Protein AF-A0A1G5EHJ3-F1 (afdb_monomer_lite)

Secondary structure (DSSP, 8-state):
------S-PPP--------------PPPPPPTT--SS-GGGG--TTS-HHHHHHHHHHHHHHHHTS-HHHHHHHHHHHH------GGGG--

Sequence (91 aa):
MCFLAGCAGKPVIQTQVVEKPVAVLCHVETPAECKSAYAIDRVSVKDDVLTINRALRTEIEERSACEIKLLAAVKGCNSLPLKVEPSDVLR

pLDDT: mean 74.71, std 13.73, range [40.16, 95.12]

Structure (mmCIF, N/CA/C/O backbone):
data_AF-A0A1G5EHJ3-F1
#
_entry.id   AF-A0A1G5EHJ3-F1
#
loop_
_atom_site.group_PDB
_atom_site.id
_atom_site.type_symbol
_atom_site.label_atom_id
_atom_site.label_alt_id
_atom_site.label_comp_id
_atom_site.label_asym_id
_atom_site.label_entity_id
_atom_site.label_seq_id
_atom_site.pdbx_PDB_ins_code
_atom_site.Cartn_x
_atom_site.Cartn_y
_atom_site.Cartn_z
_atom_site.occupancy
_atom_site.B_iso_or_equiv
_atom_site.auth_seq_id
_atom_site.auth_comp_id
_atom_site.auth_asym_id
_atom_site.auth_atom_id
_atom_site.pdbx_PDB_model_num
ATOM 1 N N . MET A 1 1 ? -42.008 -7.141 70.747 1.00 40.16 1 MET A N 1
ATOM 2 C CA . MET A 1 1 ? -42.247 -8.017 69.579 1.00 40.16 1 MET A CA 1
ATOM 3 C C . MET A 1 1 ? -41.463 -7.450 68.395 1.00 40.16 1 MET A C 1
ATOM 5 O O . MET A 1 1 ? -41.954 -6.557 67.720 1.00 40.16 1 MET A O 1
ATOM 9 N N . CYS A 1 2 ? -40.213 -7.879 68.197 1.00 48.50 2 CYS A N 1
ATOM 10 C CA . CYS A 1 2 ? -39.436 -7.509 67.010 1.00 48.50 2 CYS A CA 1
ATOM 11 C C . CYS A 1 2 ? -39.881 -8.401 65.851 1.00 48.50 2 CYS A C 1
ATOM 13 O O . CYS A 1 2 ? -39.638 -9.606 65.873 1.00 48.50 2 CYS A O 1
ATOM 15 N N . PHE A 1 3 ? -40.555 -7.821 64.861 1.00 51.38 3 PHE A N 1
ATOM 16 C CA . PHE A 1 3 ? -40.825 -8.503 63.602 1.00 51.38 3 PHE A CA 1
ATOM 17 C C . PHE A 1 3 ? -39.502 -8.665 62.843 1.00 51.38 3 PHE A C 1
ATOM 19 O O . PHE A 1 3 ? -38.949 -7.699 62.324 1.00 51.38 3 PHE A O 1
ATOM 26 N N . LEU A 1 4 ? -38.995 -9.898 62.800 1.00 56.62 4 LEU A N 1
ATOM 27 C CA . LEU A 1 4 ? -37.887 -10.353 61.954 1.00 56.62 4 LEU A CA 1
ATOM 28 C C . LEU A 1 4 ? -38.315 -10.348 60.473 1.00 56.62 4 LEU A C 1
ATOM 30 O O . LEU A 1 4 ? -38.410 -11.387 59.828 1.00 56.62 4 LEU A O 1
ATOM 34 N N . ALA A 1 5 ? -38.603 -9.173 59.919 1.00 60.31 5 ALA A N 1
ATOM 35 C CA . ALA A 1 5 ? -38.802 -8.977 58.486 1.00 60.31 5 ALA A CA 1
ATOM 36 C C . ALA A 1 5 ? -37.445 -8.672 57.835 1.00 60.31 5 ALA A C 1
ATOM 38 O O . ALA A 1 5 ? -37.192 -7.555 57.399 1.00 60.31 5 ALA A O 1
ATOM 39 N N . GLY A 1 6 ? -36.525 -9.639 57.849 1.00 58.41 6 GLY A N 1
ATOM 40 C CA . GLY A 1 6 ? -35.139 -9.356 57.472 1.00 58.41 6 GLY A CA 1
ATOM 41 C C . GLY A 1 6 ? -34.335 -10.523 56.923 1.00 58.41 6 GLY A C 1
ATOM 42 O O . GLY A 1 6 ? -33.154 -10.560 57.213 1.00 58.41 6 GLY A O 1
ATOM 43 N N . CYS A 1 7 ? -34.928 -11.461 56.168 1.00 61.53 7 CYS A N 1
ATOM 44 C CA . CYS A 1 7 ? -34.157 -12.503 55.452 1.00 61.53 7 CYS A CA 1
ATOM 45 C C . CYS A 1 7 ? -34.830 -13.084 54.182 1.00 61.53 7 CYS A C 1
ATOM 47 O O . CYS A 1 7 ? -34.308 -14.033 53.608 1.00 61.53 7 CYS A O 1
ATOM 49 N N . ALA A 1 8 ? -35.972 -12.554 53.722 1.00 63.03 8 ALA A N 1
ATOM 50 C CA . ALA A 1 8 ? -36.699 -13.080 52.550 1.00 63.03 8 ALA A CA 1
ATOM 51 C C . ALA A 1 8 ? -37.115 -11.986 51.545 1.00 63.03 8 ALA A C 1
ATOM 53 O O . ALA A 1 8 ? -38.090 -12.131 50.807 1.00 63.03 8 ALA A O 1
ATOM 54 N N . GLY A 1 9 ? -36.404 -10.855 51.538 1.00 64.00 9 GLY A N 1
ATOM 55 C CA . GLY A 1 9 ? -36.637 -9.794 50.561 1.00 64.00 9 GLY A CA 1
ATOM 56 C C . GLY A 1 9 ? -36.200 -10.254 49.173 1.00 64.00 9 GLY A C 1
ATOM 57 O O . GLY A 1 9 ? -35.041 -10.620 48.990 1.00 64.00 9 GLY A O 1
ATOM 58 N N . LYS A 1 10 ? -37.118 -10.241 48.197 1.00 69.12 10 LYS A N 1
ATOM 59 C CA . LYS A 1 10 ? -36.770 -10.459 46.785 1.00 69.12 10 LYS A CA 1
ATOM 60 C C . LYS A 1 10 ? -35.676 -9.452 46.406 1.00 69.12 10 LYS A C 1
ATOM 62 O O . LYS A 1 10 ? -35.896 -8.257 46.617 1.00 69.12 10 LYS A O 1
ATOM 67 N N . PRO A 1 11 ? -34.520 -9.892 45.881 1.0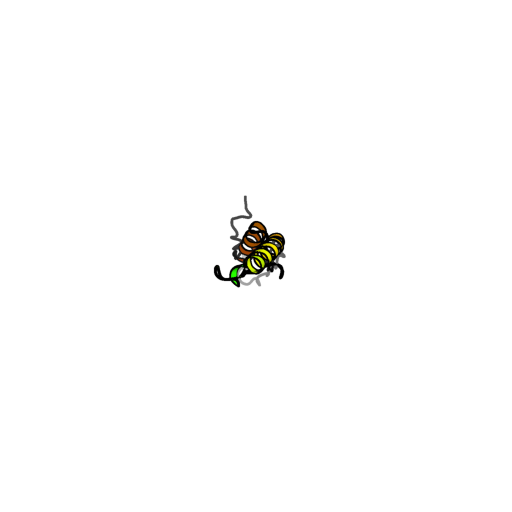0 69.56 11 PRO A N 1
ATOM 68 C CA . PRO A 1 11 ? -33.469 -8.965 45.502 1.00 69.56 11 PRO A CA 1
ATOM 69 C C . PRO A 1 11 ? -34.011 -8.025 44.425 1.00 69.56 11 PRO A C 1
ATOM 71 O O . PRO A 1 11 ? -34.545 -8.464 43.406 1.00 69.56 11 PRO A O 1
ATOM 74 N N . VAL A 1 12 ? -33.906 -6.722 44.673 1.00 73.75 12 VAL A N 1
ATOM 75 C CA . VAL A 1 12 ? -34.237 -5.705 43.677 1.00 73.75 12 VAL A CA 1
ATOM 76 C C . VAL A 1 12 ? -33.054 -5.640 42.720 1.00 73.75 12 VAL A C 1
ATOM 78 O O . VAL A 1 12 ? -32.010 -5.082 43.050 1.00 73.75 12 VAL A O 1
ATOM 81 N N . ILE A 1 13 ? -33.194 -6.259 41.549 1.00 72.75 13 ILE A N 1
ATOM 82 C CA . ILE A 1 13 ? -32.192 -6.175 40.486 1.00 72.75 13 ILE A CA 1
ATOM 83 C C . ILE A 1 13 ? -32.275 -4.758 39.909 1.00 72.75 13 ILE A C 1
ATOM 85 O O . ILE A 1 13 ? -33.188 -4.443 39.150 1.00 72.75 13 ILE A O 1
ATOM 89 N N . GLN A 1 14 ? -31.349 -3.887 40.309 1.00 78.75 14 GLN A N 1
ATOM 90 C CA . GLN A 1 14 ? -31.186 -2.570 39.700 1.00 78.75 14 GLN A CA 1
ATOM 91 C C . GLN A 1 14 ? -30.227 -2.685 38.519 1.00 78.75 14 GLN A C 1
ATOM 93 O O . GLN A 1 14 ? -29.022 -2.849 38.694 1.00 78.75 14 GLN A O 1
ATOM 98 N N . THR A 1 15 ? -30.758 -2.590 37.305 1.00 80.38 15 THR A N 1
ATOM 99 C CA . THR A 1 15 ? -29.944 -2.406 36.103 1.00 80.38 15 THR A CA 1
ATOM 100 C C . THR A 1 15 ? -29.614 -0.926 35.966 1.00 80.38 15 THR A C 1
ATOM 102 O O . THR A 1 15 ? -30.506 -0.114 35.720 1.00 80.38 15 THR A O 1
ATOM 105 N N . GLN A 1 16 ? -28.345 -0.568 36.139 1.00 81.50 16 GLN A N 1
ATOM 106 C CA . GLN A 1 16 ? -27.855 0.777 35.851 1.00 81.50 16 GLN A CA 1
ATOM 107 C C . GLN A 1 16 ? -27.263 0.792 34.444 1.00 81.50 16 GLN A C 1
ATOM 109 O O . GLN A 1 16 ? -26.479 -0.088 34.086 1.00 81.50 16 GLN A O 1
ATOM 114 N N . VAL A 1 17 ? -27.651 1.778 33.638 1.00 81.25 17 VAL A N 1
ATOM 115 C CA . VAL A 1 17 ? -27.020 2.013 32.339 1.00 81.25 17 VAL A CA 1
ATOM 116 C C . VAL A 1 17 ? -25.712 2.749 32.605 1.00 81.25 17 VAL A C 1
ATOM 118 O O . VAL A 1 17 ? -25.725 3.869 33.109 1.00 81.25 17 VAL A O 1
ATOM 121 N N . VAL A 1 18 ? -24.587 2.098 32.310 1.00 84.62 18 VAL A N 1
ATOM 122 C CA . VAL A 1 18 ? -23.251 2.693 32.415 1.00 84.62 18 VAL A CA 1
ATOM 123 C C . VAL A 1 18 ? -22.741 2.944 31.004 1.00 84.62 18 VAL A C 1
ATOM 125 O O . VAL A 1 18 ? -22.527 1.998 30.245 1.00 84.62 18 VAL A O 1
ATOM 128 N N . GLU A 1 19 ? -22.535 4.210 30.651 1.00 80.06 19 GLU A N 1
ATOM 129 C CA . GLU A 1 19 ? -21.873 4.572 29.400 1.00 80.06 19 GLU A CA 1
ATOM 130 C C . GLU A 1 19 ? -20.382 4.253 29.522 1.00 80.06 19 GLU A C 1
ATOM 132 O O . GLU A 1 19 ? -19.619 4.956 30.183 1.00 80.06 19 GLU A O 1
ATOM 137 N N . LYS A 1 20 ? -19.970 3.137 28.916 1.00 81.19 20 LYS A N 1
ATOM 138 C CA . LYS A 1 20 ? -18.567 2.737 28.832 1.00 81.19 20 LYS A CA 1
ATOM 139 C C . LYS A 1 20 ? -18.073 2.972 27.405 1.00 81.19 20 LYS A C 1
ATOM 141 O O . LYS A 1 20 ? -18.643 2.379 26.487 1.00 81.19 20 LYS A O 1
ATOM 146 N N . PRO A 1 21 ? -17.015 3.773 27.190 1.00 73.31 21 PRO A N 1
ATOM 147 C CA . PRO A 1 21 ? -16.411 3.883 25.872 1.00 73.31 21 PRO A CA 1
ATOM 148 C C . PRO A 1 21 ? -15.848 2.515 25.471 1.00 73.31 21 PRO A C 1
ATOM 150 O O . PRO A 1 21 ? -15.014 1.935 26.170 1.00 73.31 21 PRO A O 1
ATOM 153 N N . VAL A 1 22 ? -16.338 1.981 24.354 1.00 73.81 22 VAL A N 1
ATOM 154 C CA . VAL A 1 22 ? -15.842 0.741 23.752 1.00 73.81 22 VAL A CA 1
ATOM 155 C C . VAL A 1 22 ? -14.989 1.126 22.554 1.00 73.81 22 VAL A C 1
ATOM 157 O O . VAL A 1 22 ? -15.473 1.782 21.634 1.00 73.81 22 VAL A O 1
ATOM 160 N N . ALA A 1 23 ? -13.717 0.729 22.566 1.00 66.50 23 ALA A N 1
ATOM 161 C CA . ALA A 1 23 ? -12.845 0.924 21.419 1.00 66.50 23 ALA A CA 1
ATOM 162 C C . ALA A 1 23 ? -13.357 0.071 20.248 1.00 66.50 23 ALA A C 1
ATOM 164 O O . ALA A 1 23 ? -13.359 -1.158 20.319 1.00 66.50 23 ALA A O 1
ATOM 165 N N . VAL A 1 24 ? -13.799 0.727 19.177 1.00 63.44 24 VAL A N 1
ATOM 166 C CA . VAL A 1 24 ? -14.132 0.063 17.915 1.00 63.44 24 VAL A CA 1
ATOM 167 C C . VAL A 1 24 ? -12.846 -0.023 17.104 1.00 63.44 24 VAL A C 1
ATOM 169 O O . VAL A 1 24 ? -12.307 0.995 16.673 1.00 63.44 24 VAL A O 1
ATOM 172 N N . LEU A 1 25 ? -12.320 -1.236 16.939 1.00 67.38 25 LEU A N 1
ATOM 173 C CA . LEU A 1 25 ? -11.148 -1.472 16.102 1.00 67.38 25 LEU A CA 1
ATOM 174 C C . LEU A 1 25 ? -11.568 -1.367 14.633 1.00 67.38 25 LEU A C 1
ATOM 176 O O . LEU A 1 25 ? -12.210 -2.269 14.097 1.00 67.38 25 LEU A O 1
ATOM 180 N N . CYS A 1 26 ? -11.214 -0.261 13.984 1.00 65.69 26 CYS A N 1
ATOM 181 C CA . CYS A 1 26 ? -11.316 -0.143 12.536 1.00 65.69 26 CYS A CA 1
ATOM 182 C C . CYS A 1 26 ? -10.133 -0.882 11.901 1.00 65.69 26 CYS A C 1
ATOM 184 O O . CYS A 1 26 ? -8.981 -0.563 12.194 1.00 65.69 26 CYS A O 1
ATOM 186 N N . HIS A 1 27 ? -10.409 -1.857 11.032 1.00 78.50 27 HIS A N 1
ATOM 187 C CA . HIS A 1 27 ? -9.368 -2.440 10.192 1.00 78.50 27 HIS A CA 1
ATOM 188 C C . HIS A 1 27 ? -8.980 -1.420 9.124 1.00 78.50 27 HIS A C 1
ATOM 190 O O . HIS A 1 27 ? -9.836 -0.960 8.367 1.00 78.50 27 HIS A O 1
ATOM 196 N N . VAL A 1 28 ? -7.707 -1.036 9.091 1.00 80.62 28 VAL A N 1
ATOM 197 C CA . VAL A 1 28 ? -7.195 -0.115 8.074 1.00 80.62 28 VAL A CA 1
ATOM 198 C C . VAL A 1 28 ? -6.518 -0.946 6.996 1.00 80.62 28 VAL A C 1
ATOM 200 O O . VAL A 1 28 ? -5.529 -1.623 7.268 1.00 80.62 28 VAL A O 1
ATOM 203 N N . GLU A 1 29 ? -7.041 -0.907 5.777 1.00 82.62 29 GLU A N 1
ATOM 204 C CA . GLU A 1 29 ? -6.428 -1.593 4.641 1.00 82.62 29 GLU A CA 1
ATOM 205 C C . GLU A 1 29 ? -5.347 -0.716 4.006 1.00 82.62 29 GLU A C 1
ATOM 207 O O . GLU A 1 29 ? -5.466 0.510 3.934 1.00 82.62 29 GLU A O 1
ATOM 212 N N . THR A 1 30 ? -4.263 -1.342 3.550 1.00 79.94 30 THR A N 1
ATOM 213 C CA . THR A 1 30 ? -3.274 -0.648 2.723 1.00 79.94 30 THR A CA 1
ATOM 214 C C . THR A 1 30 ? -3.870 -0.364 1.343 1.00 79.94 30 THR A C 1
ATOM 216 O O . THR A 1 30 ? -4.487 -1.272 0.779 1.00 79.94 30 THR A O 1
ATOM 219 N N . PRO A 1 31 ? -3.652 0.832 0.766 1.00 76.50 31 PRO A N 1
ATOM 220 C CA . PRO A 1 31 ? -4.102 1.143 -0.590 1.00 76.50 31 PRO A CA 1
ATOM 221 C C . PRO A 1 31 ? -3.572 0.113 -1.600 1.00 76.50 31 PRO A C 1
ATOM 223 O O . PRO A 1 31 ? -2.453 -0.379 -1.446 1.00 76.50 31 PRO A O 1
ATOM 226 N N . ALA A 1 32 ? -4.346 -0.220 -2.636 1.00 77.00 32 ALA A N 1
ATOM 227 C CA . ALA A 1 32 ? -3.957 -1.227 -3.635 1.00 77.00 32 ALA A CA 1
ATOM 228 C C . ALA A 1 32 ? -2.706 -0.820 -4.438 1.00 77.00 32 ALA A C 1
ATOM 230 O O . ALA A 1 32 ? -2.014 -1.658 -5.020 1.00 77.00 32 ALA A O 1
ATOM 231 N N . GLU A 1 33 ? -2.407 0.473 -4.454 1.00 73.50 33 GLU A N 1
ATOM 232 C CA . GLU A 1 33 ? -1.229 1.077 -5.057 1.00 73.50 33 GLU A CA 1
ATOM 233 C C . GLU A 1 33 ? 0.060 0.704 -4.305 1.00 73.50 33 GLU A C 1
ATOM 235 O O . GLU A 1 33 ? 1.139 0.694 -4.900 1.00 73.50 33 GLU A O 1
ATOM 240 N N . CYS A 1 34 ? -0.039 0.331 -3.023 1.00 77.38 34 CYS A N 1
ATOM 241 C CA . CYS A 1 34 ? 1.075 -0.179 -2.231 1.00 77.38 34 CYS A CA 1
ATOM 242 C C . CYS A 1 34 ? 1.415 -1.623 -2.616 1.00 77.38 34 CYS A C 1
ATOM 244 O O . CYS A 1 34 ? 0.831 -2.584 -2.112 1.00 77.38 34 CYS A O 1
ATOM 246 N N . LYS A 1 35 ? 2.411 -1.786 -3.489 1.00 74.31 35 LYS A N 1
ATOM 247 C CA . LYS A 1 35 ? 2.898 -3.103 -3.919 1.00 74.31 35 LYS A CA 1
ATOM 248 C C . LYS A 1 35 ? 3.992 -3.634 -2.991 1.00 74.31 35 LYS A C 1
ATOM 250 O O . LYS A 1 35 ? 4.841 -2.892 -2.507 1.00 74.31 35 LYS A O 1
ATOM 255 N N . SER A 1 36 ? 3.995 -4.950 -2.780 1.00 68.62 36 SER A N 1
ATOM 256 C CA . SER A 1 36 ? 5.043 -5.668 -2.037 1.00 68.62 36 SER A CA 1
ATOM 257 C C . SER A 1 36 ? 6.264 -6.032 -2.890 1.00 68.62 36 SER A C 1
ATOM 259 O O . SER A 1 36 ? 7.315 -6.339 -2.335 1.00 68.62 36 SER A O 1
ATOM 261 N N . ALA A 1 37 ? 6.119 -5.994 -4.216 1.00 77.06 37 ALA A N 1
ATOM 262 C CA . ALA A 1 37 ? 7.182 -6.191 -5.194 1.00 77.06 37 ALA A CA 1
ATOM 263 C C . ALA A 1 37 ? 7.083 -5.104 -6.270 1.00 77.06 37 ALA A C 1
ATOM 265 O O . ALA A 1 37 ? 5.991 -4.843 -6.790 1.00 77.06 37 ALA A O 1
ATOM 266 N N . TYR A 1 38 ? 8.216 -4.496 -6.600 1.00 81.56 38 TYR A N 1
ATOM 267 C CA . TYR A 1 38 ? 8.327 -3.378 -7.532 1.00 81.56 38 TYR A CA 1
ATOM 268 C C . TYR A 1 38 ? 8.749 -3.844 -8.923 1.00 81.56 38 TYR A C 1
ATOM 270 O O . TYR A 1 38 ? 9.243 -4.959 -9.113 1.00 81.56 38 TYR A O 1
ATOM 278 N N . ALA A 1 39 ? 8.580 -2.978 -9.922 1.00 84.31 39 ALA A N 1
ATOM 279 C CA . ALA A 1 39 ? 9.009 -3.265 -11.293 1.00 84.31 39 ALA A CA 1
ATOM 280 C C . ALA A 1 39 ? 10.494 -3.682 -11.398 1.00 84.31 39 ALA A C 1
ATOM 282 O O . ALA A 1 39 ? 10.825 -4.539 -12.219 1.00 84.31 39 ALA A O 1
ATOM 283 N N . ILE A 1 40 ? 11.369 -3.132 -10.546 1.00 88.56 40 ILE A N 1
ATOM 284 C CA . ILE A 1 40 ? 12.804 -3.457 -10.510 1.00 88.56 40 ILE A CA 1
ATOM 285 C C . ILE A 1 40 ? 13.090 -4.898 -10.061 1.00 88.56 40 ILE A C 1
ATOM 287 O O . ILE A 1 40 ? 14.066 -5.493 -10.504 1.00 88.56 40 ILE A O 1
ATOM 291 N N . ASP A 1 41 ? 12.216 -5.503 -9.252 1.00 87.88 41 ASP A N 1
ATOM 292 C CA . ASP A 1 41 ? 12.415 -6.865 -8.731 1.00 87.88 41 ASP A CA 1
ATOM 293 C C . ASP A 1 41 ? 12.261 -7.932 -9.828 1.00 87.88 41 ASP A C 1
ATOM 295 O O . ASP A 1 41 ? 12.570 -9.107 -9.628 1.00 87.88 41 ASP A O 1
ATOM 299 N N . ARG A 1 42 ? 11.753 -7.530 -11.000 1.00 87.38 42 ARG A N 1
ATOM 300 C CA . ARG A 1 42 ? 11.495 -8.400 -12.153 1.00 87.38 42 ARG A CA 1
ATOM 301 C C . ARG A 1 42 ? 12.569 -8.316 -13.235 1.00 87.38 42 ARG A C 1
ATOM 303 O O . ARG A 1 42 ? 12.476 -9.067 -14.203 1.00 87.38 42 ARG A O 1
ATOM 310 N N . VAL A 1 43 ? 13.545 -7.420 -13.099 1.00 92.31 43 VAL A N 1
ATOM 311 C CA . VAL A 1 43 ? 14.649 -7.253 -14.056 1.00 92.31 43 VAL A CA 1
ATOM 312 C C . VAL A 1 43 ? 15.952 -7.808 -13.493 1.00 92.31 43 VAL A C 1
ATOM 314 O O . VAL A 1 43 ? 16.246 -7.731 -12.302 1.00 92.31 43 VAL A O 1
ATOM 317 N N . SER A 1 44 ? 16.748 -8.390 -14.379 1.00 91.25 44 SER A N 1
ATOM 318 C CA . SER A 1 44 ? 18.088 -8.882 -14.101 1.00 91.25 44 SER A CA 1
ATOM 319 C C . SER A 1 44 ? 19.130 -7.806 -14.383 1.00 91.25 44 SER A C 1
ATOM 321 O O . SER A 1 44 ? 18.984 -6.984 -15.280 1.00 91.25 44 SER A O 1
ATOM 323 N N . VAL A 1 45 ? 20.275 -7.897 -13.705 1.00 89.56 45 VAL A N 1
ATOM 324 C CA . VAL A 1 45 ? 21.467 -7.086 -14.017 1.00 89.56 45 VAL A CA 1
ATOM 325 C C . VAL A 1 45 ? 21.973 -7.334 -15.449 1.00 89.56 45 VAL A C 1
ATOM 327 O O . VAL A 1 45 ? 22.712 -6.523 -15.997 1.00 89.56 45 VAL A O 1
ATOM 330 N N . LYS A 1 46 ? 21.588 -8.460 -16.060 1.00 94.56 46 LYS A N 1
ATOM 331 C CA . LYS A 1 46 ? 21.935 -8.811 -17.444 1.00 94.56 46 LYS A CA 1
ATOM 332 C C . LYS A 1 46 ? 21.002 -8.195 -18.491 1.00 94.56 46 LYS A C 1
ATOM 334 O O . LYS A 1 46 ? 21.291 -8.334 -19.678 1.00 94.56 46 LYS A O 1
ATOM 339 N N . ASP A 1 47 ? 19.896 -7.584 -18.076 1.00 91.94 47 ASP A N 1
ATOM 340 C CA . ASP A 1 47 ? 18.931 -7.003 -19.005 1.00 91.94 47 ASP A CA 1
ATOM 341 C C . ASP A 1 47 ? 19.474 -5.723 -19.647 1.00 91.94 47 ASP A C 1
ATOM 343 O O . ASP A 1 47 ? 20.399 -5.080 -19.146 1.00 91.94 47 ASP A O 1
ATOM 347 N N . ASP A 1 48 ? 18.882 -5.345 -20.780 1.00 93.81 48 ASP A N 1
ATOM 348 C CA . ASP A 1 48 ? 19.259 -4.122 -21.480 1.00 93.81 48 ASP A CA 1
ATOM 349 C C . ASP A 1 48 ? 19.069 -2.874 -20.599 1.00 93.81 48 ASP A C 1
ATOM 351 O O . ASP A 1 48 ? 18.093 -2.740 -19.850 1.00 93.81 48 ASP A O 1
ATOM 355 N N . VAL A 1 49 ? 19.980 -1.912 -20.747 1.00 93.44 49 VAL A N 1
ATOM 356 C CA . VAL A 1 49 ? 20.035 -0.693 -19.932 1.00 93.44 49 VAL A CA 1
ATOM 357 C C . VAL A 1 49 ? 18.752 0.134 -20.061 1.00 93.44 49 VAL A C 1
ATOM 359 O O . VAL A 1 49 ? 18.330 0.766 -19.088 1.00 93.44 49 VAL A O 1
ATOM 362 N N . LEU A 1 50 ? 18.079 0.133 -21.218 1.00 95.12 50 LEU A N 1
ATOM 363 C CA . LEU A 1 50 ? 16.796 0.832 -21.367 1.00 95.12 50 LEU A CA 1
ATOM 364 C C . LEU A 1 50 ? 15.682 0.138 -20.583 1.00 95.12 50 LEU A C 1
ATOM 366 O O . LEU A 1 50 ? 14.808 0.813 -20.038 1.00 95.12 50 LEU A O 1
ATOM 370 N N . THR A 1 51 ? 15.718 -1.190 -20.499 1.00 93.06 51 THR A N 1
ATOM 371 C CA . THR A 1 51 ? 14.743 -1.989 -19.744 1.00 93.06 51 THR A CA 1
ATOM 372 C C . THR A 1 51 ? 14.887 -1.732 -18.247 1.00 93.06 51 THR A C 1
ATOM 374 O O . THR A 1 51 ? 13.896 -1.425 -17.582 1.00 93.06 51 THR A O 1
ATOM 377 N N . ILE A 1 52 ? 16.123 -1.725 -17.742 1.00 92.69 52 ILE A N 1
ATOM 378 C CA . ILE A 1 52 ? 16.427 -1.397 -16.341 1.00 92.69 52 ILE A CA 1
ATOM 379 C C . ILE A 1 52 ? 15.985 0.037 -16.010 1.00 92.69 52 ILE A C 1
ATOM 381 O O . ILE A 1 52 ? 15.293 0.262 -15.019 1.00 92.69 52 ILE A O 1
ATOM 385 N N . ASN A 1 53 ? 16.302 1.017 -16.865 1.00 94.12 53 ASN A N 1
ATOM 386 C CA . ASN A 1 53 ? 15.906 2.413 -16.636 1.00 94.12 53 ASN A CA 1
ATOM 387 C C . ASN A 1 53 ? 14.385 2.621 -16.625 1.00 94.12 53 ASN A C 1
ATOM 389 O O . ASN A 1 53 ? 13.879 3.447 -15.865 1.00 94.12 53 ASN A O 1
ATOM 393 N N . ARG A 1 54 ? 13.642 1.890 -17.462 1.00 93.00 54 ARG A N 1
ATOM 394 C CA . ARG A 1 54 ? 12.173 1.930 -17.447 1.00 93.00 54 ARG A CA 1
ATOM 395 C C . ARG A 1 54 ? 11.623 1.352 -16.147 1.00 93.00 54 ARG A C 1
ATOM 397 O O . ARG A 1 54 ? 10.779 1.996 -15.535 1.00 93.00 54 ARG A O 1
ATOM 404 N N . ALA A 1 55 ? 12.147 0.210 -15.701 1.00 92.12 55 ALA A N 1
ATOM 405 C CA . ALA A 1 55 ? 11.744 -0.412 -14.442 1.00 92.12 55 ALA A CA 1
ATOM 406 C C . ALA A 1 55 ? 11.997 0.507 -13.233 1.00 92.12 55 ALA A C 1
ATOM 408 O O . ALA A 1 55 ? 11.106 0.676 -12.406 1.00 92.12 55 ALA A O 1
ATOM 409 N N . LEU A 1 56 ? 13.157 1.174 -13.178 1.00 91.19 56 LEU A N 1
ATOM 410 C CA . LEU A 1 56 ? 13.484 2.141 -12.120 1.00 91.19 56 LEU A CA 1
ATOM 411 C C . LEU A 1 56 ? 12.521 3.336 -12.086 1.00 91.19 56 LEU A C 1
ATOM 413 O O . LEU A 1 56 ? 12.111 3.777 -11.017 1.00 91.19 56 LEU A O 1
ATOM 417 N N . ARG A 1 57 ? 12.133 3.875 -13.249 1.00 90.62 57 ARG A N 1
ATOM 418 C CA . ARG A 1 57 ? 11.160 4.980 -13.310 1.00 90.62 57 ARG A CA 1
ATOM 419 C C . ARG A 1 57 ? 9.791 4.556 -12.795 1.00 90.62 57 ARG A C 1
ATOM 421 O O . ARG A 1 57 ? 9.189 5.284 -12.014 1.00 90.62 57 ARG A O 1
ATOM 428 N N . THR A 1 58 ? 9.333 3.374 -13.198 1.00 89.00 58 THR A N 1
ATOM 429 C CA . THR A 1 58 ? 8.074 2.808 -12.706 1.00 89.00 58 THR A CA 1
ATOM 430 C C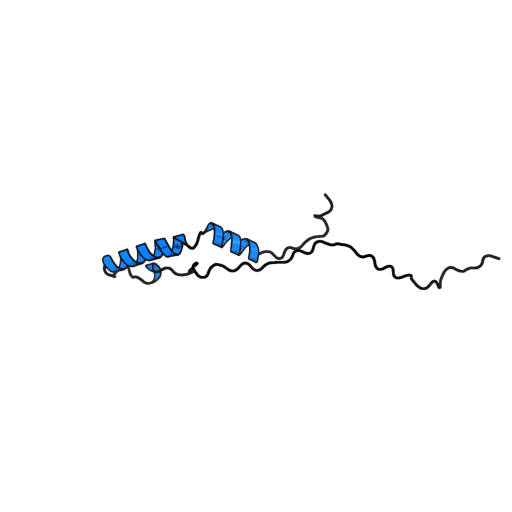 . THR A 1 58 ? 8.126 2.563 -11.201 1.00 89.00 58 THR A C 1
ATOM 432 O O . THR A 1 58 ? 7.172 2.886 -10.506 1.00 89.00 58 THR A O 1
ATOM 435 N N . GLU A 1 59 ? 9.248 2.079 -10.669 1.00 86.56 59 GLU A N 1
ATOM 436 C CA . GLU A 1 59 ? 9.422 1.900 -9.226 1.00 86.56 59 GLU A CA 1
ATOM 437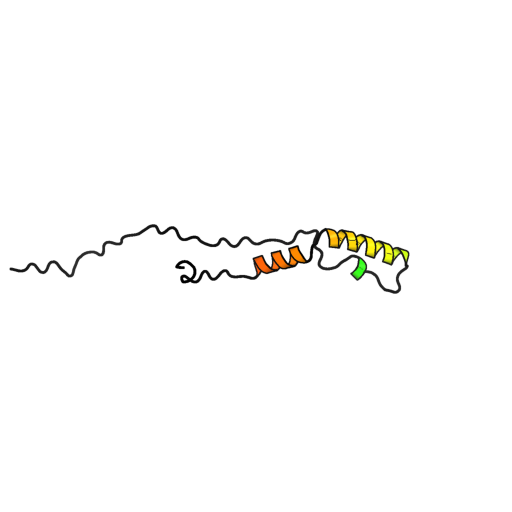 C C . GLU A 1 59 ? 9.308 3.222 -8.452 1.00 86.56 59 GLU A C 1
ATOM 439 O O . GLU A 1 59 ? 8.697 3.249 -7.386 1.00 86.56 59 GLU A O 1
ATOM 444 N N . ILE A 1 60 ? 9.870 4.323 -8.963 1.00 85.44 60 ILE A N 1
ATOM 445 C CA . ILE A 1 60 ? 9.755 5.639 -8.314 1.00 85.44 60 ILE A CA 1
ATOM 446 C C . ILE A 1 60 ? 8.283 6.054 -8.199 1.00 85.44 60 ILE A C 1
ATOM 448 O O . ILE A 1 60 ? 7.863 6.504 -7.133 1.00 85.44 60 ILE A O 1
ATOM 452 N N . GLU A 1 61 ? 7.493 5.867 -9.258 1.00 82.56 61 GLU A N 1
ATOM 453 C CA . GLU A 1 61 ? 6.054 6.158 -9.236 1.00 82.56 61 GLU A CA 1
ATOM 454 C C . GLU A 1 61 ? 5.305 5.233 -8.263 1.00 82.56 61 GLU A C 1
ATOM 456 O O . GLU A 1 61 ? 4.549 5.712 -7.417 1.00 82.56 61 GLU A O 1
ATOM 461 N N . GLU A 1 62 ? 5.578 3.927 -8.300 1.00 79.88 62 GLU A N 1
ATOM 462 C CA . GLU A 1 62 ? 4.973 2.935 -7.399 1.00 79.88 62 GLU A CA 1
ATOM 463 C C . GLU A 1 62 ? 5.289 3.219 -5.920 1.00 79.88 62 GLU A C 1
ATOM 465 O O . GLU A 1 62 ? 4.417 3.105 -5.059 1.00 79.88 62 GLU A O 1
ATOM 470 N N . ARG A 1 63 ? 6.520 3.638 -5.607 1.00 79.88 63 ARG A N 1
ATOM 471 C CA . ARG A 1 63 ? 6.937 4.010 -4.246 1.00 79.88 63 ARG A CA 1
ATOM 472 C C . ARG A 1 63 ? 6.392 5.358 -3.808 1.00 79.88 63 ARG A C 1
ATOM 474 O O . ARG A 1 63 ? 6.135 5.537 -2.622 1.00 79.88 63 ARG A O 1
ATOM 481 N N . SER A 1 64 ? 6.204 6.300 -4.731 1.00 72.62 64 SER A N 1
ATOM 482 C CA . SER A 1 64 ? 5.598 7.597 -4.407 1.00 72.62 64 SER A CA 1
ATOM 483 C C . SER A 1 64 ? 4.160 7.445 -3.902 1.00 72.62 64 SER A C 1
ATOM 485 O O . SER A 1 64 ? 3.743 8.186 -3.018 1.00 72.62 64 SER A O 1
ATOM 487 N N . ALA A 1 65 ? 3.440 6.430 -4.392 1.00 68.69 65 ALA A N 1
ATOM 488 C CA . ALA A 1 65 ? 2.106 6.080 -3.915 1.00 68.69 65 ALA A CA 1
ATOM 489 C C . ALA A 1 65 ? 2.117 5.357 -2.555 1.00 68.69 65 ALA A C 1
ATOM 491 O O . ALA A 1 65 ? 1.100 5.332 -1.864 1.00 68.69 65 ALA A O 1
ATOM 492 N N . CYS A 1 66 ? 3.255 4.781 -2.152 1.00 73.94 66 CYS A N 1
ATOM 493 C CA . CYS A 1 66 ? 3.374 3.976 -0.946 1.00 73.94 66 CYS A CA 1
ATOM 494 C C . CYS A 1 66 ? 4.439 4.516 0.016 1.00 73.94 66 CYS A C 1
ATOM 496 O O . CYS A 1 66 ? 5.597 4.091 0.031 1.00 73.94 66 CYS A O 1
ATOM 498 N N . GLU A 1 67 ? 4.038 5.454 0.873 1.00 76.50 67 GLU A N 1
ATOM 499 C CA . GLU A 1 67 ? 4.933 5.991 1.891 1.00 76.50 67 GLU A CA 1
ATOM 500 C C . GLU A 1 67 ? 5.254 4.941 2.967 1.00 76.50 67 GLU A C 1
ATOM 502 O O . GLU A 1 67 ? 4.367 4.386 3.618 1.00 76.50 67 GLU A O 1
ATOM 507 N N . ILE A 1 68 ? 6.543 4.729 3.251 1.00 74.00 68 ILE A N 1
ATOM 508 C CA . ILE A 1 68 ? 7.006 3.828 4.327 1.00 74.00 68 ILE A CA 1
ATOM 509 C C . ILE A 1 68 ? 6.357 4.186 5.676 1.00 74.00 68 ILE A C 1
ATOM 511 O O . ILE A 1 68 ? 6.021 3.304 6.466 1.00 74.00 68 ILE A O 1
ATOM 515 N N . LYS A 1 69 ? 6.147 5.485 5.932 1.00 73.50 69 LYS A N 1
ATOM 516 C CA . LYS A 1 69 ? 5.476 5.980 7.142 1.00 73.50 69 LYS A CA 1
ATOM 517 C C . LYS A 1 69 ? 4.012 5.547 7.206 1.00 73.50 69 LYS A C 1
ATOM 519 O O . LYS A 1 69 ? 3.557 5.147 8.273 1.00 73.50 69 LYS A O 1
ATOM 524 N N . LEU A 1 70 ? 3.306 5.580 6.076 1.00 78.81 70 LEU A N 1
ATOM 525 C CA . LEU A 1 70 ? 1.924 5.122 5.972 1.00 78.81 70 LEU A CA 1
ATOM 526 C C . LEU A 1 70 ? 1.836 3.615 6.230 1.00 78.81 70 LEU A C 1
ATOM 528 O O . LEU A 1 70 ? 1.041 3.188 7.060 1.00 78.81 70 LEU A O 1
ATOM 532 N N . LEU A 1 71 ? 2.704 2.811 5.608 1.00 79.56 71 LEU A N 1
ATOM 533 C CA . LEU A 1 71 ? 2.748 1.363 5.850 1.00 79.56 71 LEU A CA 1
ATOM 534 C C . LEU A 1 71 ? 3.027 1.025 7.319 1.00 79.56 71 LEU A C 1
ATOM 536 O O . LEU A 1 71 ? 2.383 0.143 7.891 1.00 79.56 71 LEU A O 1
ATOM 540 N N . ALA A 1 72 ? 3.969 1.734 7.945 1.00 78.06 72 ALA A N 1
ATOM 541 C CA . ALA A 1 72 ? 4.270 1.563 9.362 1.00 78.06 72 ALA A CA 1
ATOM 542 C C . ALA A 1 72 ? 3.075 1.947 10.249 1.00 78.06 72 ALA A C 1
ATOM 544 O O . ALA A 1 72 ? 2.766 1.222 11.195 1.00 78.06 72 ALA A O 1
ATOM 545 N N . ALA A 1 73 ? 2.376 3.037 9.919 1.00 80.00 73 ALA A N 1
ATOM 546 C CA . ALA A 1 73 ? 1.179 3.475 10.630 1.00 80.00 73 ALA A CA 1
ATOM 547 C C . ALA A 1 73 ? 0.038 2.453 10.510 1.00 80.00 73 ALA A C 1
ATOM 549 O O . ALA A 1 73 ? -0.495 2.029 11.531 1.00 80.00 73 ALA A O 1
ATOM 550 N N . VAL A 1 74 ? -0.273 1.978 9.298 1.00 83.69 74 VAL A N 1
ATOM 551 C CA . VAL A 1 74 ? -1.312 0.959 9.057 1.00 83.69 74 VAL A CA 1
ATOM 552 C C . VAL A 1 74 ? -0.994 -0.338 9.803 1.00 83.69 74 VAL A C 1
ATOM 554 O O . VAL A 1 74 ? -1.857 -0.905 10.476 1.00 83.69 74 VAL A O 1
ATOM 557 N N . LYS A 1 75 ? 0.265 -0.792 9.757 1.00 80.50 75 LYS A N 1
ATOM 558 C CA . LYS A 1 75 ? 0.708 -1.973 10.509 1.00 80.50 75 LYS A CA 1
ATOM 559 C C . LYS A 1 75 ? 0.570 -1.770 12.019 1.00 80.50 75 LYS A C 1
ATOM 561 O O . 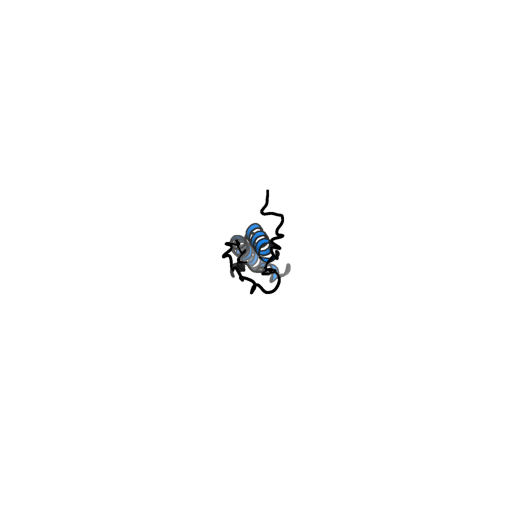LYS A 1 75 ? 0.118 -2.682 12.704 1.00 80.50 75 LYS A O 1
ATOM 566 N N . GLY A 1 76 ? 0.916 -0.586 12.525 1.00 79.25 76 GLY A N 1
ATOM 567 C CA . GLY A 1 76 ? 0.725 -0.204 13.923 1.00 79.25 76 GLY A CA 1
ATOM 568 C C . GLY A 1 76 ? -0.745 -0.272 14.337 1.00 79.25 76 GLY A C 1
ATOM 569 O O . GLY A 1 76 ? -1.070 -0.986 15.287 1.00 79.25 76 GLY A O 1
ATOM 570 N N . CYS A 1 77 ? -1.628 0.374 13.571 1.00 79.00 77 CYS A N 1
ATOM 571 C CA . CYS A 1 77 ? -3.075 0.390 13.801 1.00 79.00 77 CYS A CA 1
ATOM 572 C C . CYS A 1 77 ? -3.686 -1.016 13.851 1.00 79.00 77 CYS A C 1
ATOM 574 O O . CYS A 1 77 ? -4.534 -1.279 14.696 1.00 79.00 77 CYS A O 1
ATOM 576 N N . ASN A 1 78 ? -3.224 -1.932 12.998 1.00 80.00 78 ASN A N 1
ATOM 577 C CA . ASN A 1 78 ? -3.756 -3.295 12.926 1.00 80.00 78 ASN A CA 1
ATOM 578 C C . ASN A 1 78 ? -3.104 -4.290 13.908 1.00 80.00 78 ASN A C 1
ATOM 580 O O . ASN A 1 78 ? -3.564 -5.424 14.011 1.00 80.00 78 ASN A O 1
ATOM 584 N N . SER A 1 79 ? -2.024 -3.917 14.603 1.00 73.75 79 SER A N 1
ATOM 585 C CA . SER A 1 79 ? -1.235 -4.851 15.430 1.00 73.75 79 SER A CA 1
ATOM 586 C C . SER A 1 79 ? -1.623 -4.897 16.911 1.00 73.75 79 SER A C 1
ATOM 588 O O . SER A 1 79 ? -1.159 -5.782 17.631 1.00 73.75 79 SER A O 1
ATOM 590 N N . LEU A 1 80 ? -2.478 -3.983 17.379 1.00 64.62 80 LEU A N 1
ATOM 591 C CA . LEU A 1 80 ? -2.865 -3.908 18.787 1.00 64.62 80 LEU A CA 1
ATOM 592 C C . LEU A 1 80 ? -4.256 -4.509 19.030 1.00 64.62 80 LEU A C 1
ATOM 594 O O . LEU A 1 80 ? -5.252 -3.947 18.575 1.00 64.62 80 LEU A O 1
ATOM 598 N N . PRO A 1 81 ? -4.380 -5.557 19.864 1.00 58.28 81 PRO A N 1
ATOM 599 C CA . PRO A 1 81 ? -5.553 -5.668 20.706 1.00 58.28 81 PRO A CA 1
ATOM 600 C C . PRO A 1 81 ? -5.444 -4.550 21.749 1.00 58.28 81 PRO A C 1
ATOM 602 O O . PRO A 1 81 ? -4.600 -4.614 22.645 1.00 58.28 81 PRO A O 1
ATOM 605 N N . LEU A 1 82 ? -6.268 -3.506 21.636 1.00 56.53 82 LEU A N 1
ATOM 606 C CA . LEU A 1 82 ? -6.452 -2.548 22.727 1.00 56.53 82 LEU A CA 1
ATOM 607 C C . LEU A 1 82 ? -7.061 -3.304 23.918 1.00 56.53 82 LEU A C 1
ATOM 609 O O . LEU A 1 82 ? -8.280 -3.397 24.060 1.00 56.53 82 LEU A O 1
ATOM 613 N N . LYS A 1 83 ? -6.213 -3.875 24.778 1.00 51.47 83 LYS A N 1
ATOM 614 C CA . LYS A 1 83 ? -6.602 -4.197 26.147 1.00 51.47 83 LYS A CA 1
ATOM 615 C C . LYS A 1 83 ? -6.832 -2.866 26.844 1.00 51.47 83 LYS A C 1
ATOM 617 O O . LYS A 1 83 ? -5.894 -2.224 27.297 1.00 51.47 83 LYS A O 1
ATOM 622 N N . VAL A 1 84 ? -8.088 -2.441 26.882 1.00 54.28 84 VAL A N 1
ATOM 623 C CA . VAL A 1 84 ? -8.525 -1.403 27.811 1.00 54.28 84 VAL A CA 1
ATOM 624 C C . VAL A 1 84 ? -8.511 -2.051 29.194 1.00 54.28 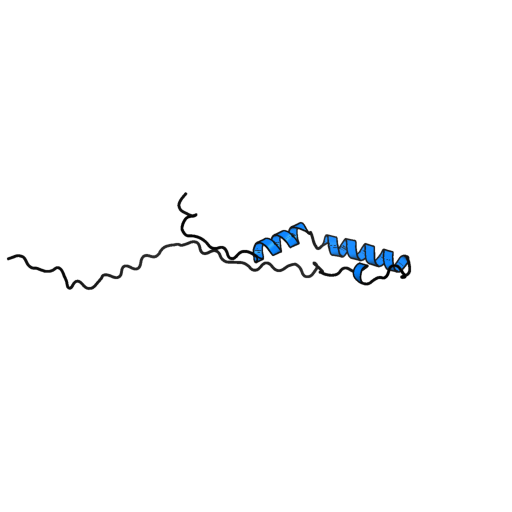84 VAL A C 1
ATOM 626 O O . VAL A 1 84 ? -9.486 -2.689 29.597 1.00 54.28 84 VAL A O 1
ATOM 629 N N . GLU A 1 85 ? -7.375 -1.975 29.884 1.00 49.22 85 GLU A N 1
ATOM 630 C CA . GLU A 1 85 ? -7.311 -2.323 31.301 1.00 49.22 85 GLU A CA 1
ATOM 631 C C . GLU A 1 85 ? -8.139 -1.281 32.082 1.00 49.22 85 GLU A C 1
ATOM 633 O O . GLU A 1 85 ? -8.037 -0.080 31.815 1.00 49.22 85 GLU A O 1
ATOM 638 N N . PRO A 1 86 ? -8.991 -1.690 33.040 1.00 52.53 86 PRO A N 1
ATOM 639 C CA . PRO A 1 86 ? -9.870 -0.771 33.773 1.00 52.53 86 PRO A CA 1
ATOM 640 C C . PRO A 1 86 ? -9.145 0.318 34.584 1.00 52.53 86 PRO A C 1
ATOM 642 O O . PRO A 1 86 ? -9.797 1.230 35.087 1.00 52.53 86 PRO A O 1
ATOM 645 N N . SER A 1 87 ? -7.825 0.219 34.756 1.00 53.34 87 SER A N 1
ATOM 646 C CA . SER A 1 87 ? -7.015 1.118 35.584 1.00 53.34 87 SER A CA 1
ATOM 647 C C . SER A 1 87 ? -6.625 2.435 34.911 1.00 53.34 87 SER A C 1
ATOM 649 O O . SER A 1 87 ? -6.277 3.376 35.620 1.00 53.34 87 SER A O 1
ATOM 651 N N . ASP A 1 88 ? -6.703 2.535 33.582 1.00 50.53 88 ASP A N 1
ATOM 652 C CA . ASP A 1 88 ? -6.172 3.694 32.842 1.00 50.53 88 ASP A CA 1
ATOM 653 C C . ASP A 1 88 ? -7.166 4.864 32.718 1.00 50.53 88 ASP A C 1
ATOM 655 O O . ASP A 1 88 ? -6.837 5.909 32.167 1.00 50.53 88 ASP A O 1
ATOM 659 N N . VAL A 1 89 ? -8.381 4.716 33.258 1.00 53.25 89 VAL A N 1
ATOM 660 C CA . VAL A 1 89 ? -9.457 5.731 33.204 1.00 53.25 89 VAL A CA 1
ATOM 661 C C . VAL A 1 89 ? -9.595 6.512 34.528 1.00 53.25 89 VAL A C 1
ATOM 663 O O . VAL A 1 89 ? -10.384 7.447 34.618 1.00 53.25 89 VAL A O 1
ATOM 666 N N . LEU A 1 90 ? -8.827 6.158 35.567 1.00 46.66 90 LEU A N 1
ATOM 667 C CA . LEU A 1 90 ? -8.914 6.755 36.914 1.00 46.66 90 LEU A CA 1
ATOM 668 C C . LEU A 1 90 ? -7.707 7.636 37.301 1.00 46.66 90 LEU A C 1
ATOM 670 O O . LEU A 1 90 ? -7.385 7.756 38.485 1.00 46.66 90 LEU A O 1
ATOM 674 N N . ARG A 1 91 ? -7.049 8.282 36.335 1.00 40.81 91 ARG A N 1
ATOM 675 C CA . ARG A 1 91 ? -6.107 9.381 36.603 1.00 40.81 91 ARG A CA 1
ATOM 676 C C . ARG A 1 91 ? -6.441 10.624 35.803 1.00 40.81 91 ARG A C 1
ATOM 678 O O . ARG A 1 91 ? -6.748 10.473 34.604 1.00 40.81 91 ARG A O 1
#

Foldseek 3Di:
DDPPPDDDDDDDDDDDDDDDDDDDQDQDDDPPLADPDFLQNPDDPPDDPVSNVVRVVRRVVSVVSPDPVVVVVNCVSPVDPPPPD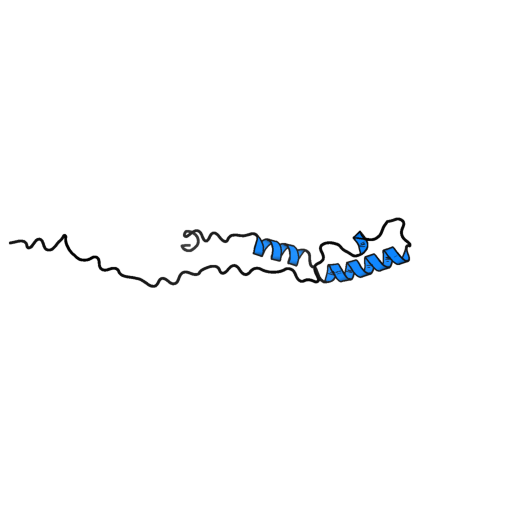VPPVPD

Radius of gyration: 30.2 Å; chains: 1; bounding box: 64×22×91 Å